Protein AF-A0A9D3M764-F1 (afdb_monomer_lite)

Radius of gyration: 31.01 Å; chains: 1; bounding box: 40×48×87 Å

Secondary structure (DSSP, 8-state):
-EETTEEP-GGGT-EE---EE-SSSTTSEE--EE----TT----EEEEE--TTSSS-EEEE--S--TT-S--THHHHHHHHHHHHHHHHHHHHHHHHHHHHHHHHHHH--

Structure (mmCIF, N/CA/C/O backbone):
data_AF-A0A9D3M764-F1
#
_entry.id   AF-A0A9D3M764-F1
#
loop_
_atom_site.group_PDB
_atom_site.id
_atom_site.type_symbol
_atom_site.label_atom_id
_atom_site.label_alt_id
_atom_site.label_comp_id
_atom_site.label_asym_id
_atom_site.label_entity_id
_atom_site.label_seq_id
_atom_site.pdbx_PDB_ins_code
_atom_site.Cartn_x
_atom_site.Cartn_y
_atom_site.Cartn_z
_atom_site.occupancy
_atom_site.B_iso_or_equiv
_atom_site.auth_seq_id
_atom_site.auth_comp_id
_atom_site.auth_asym_id
_atom_site.auth_atom_id
_atom_site.pdbx_PDB_model_num
ATOM 1 N N . ILE A 1 1 ? -1.389 -4.223 -9.395 1.00 96.38 1 ILE A N 1
ATOM 2 C CA . ILE A 1 1 ? -2.009 -4.677 -8.133 1.00 96.38 1 ILE A CA 1
ATOM 3 C C . ILE A 1 1 ? -3.002 -5.744 -8.531 1.00 96.38 1 ILE A C 1
ATOM 5 O O . ILE A 1 1 ? -3.704 -5.531 -9.512 1.00 96.38 1 ILE A O 1
ATOM 9 N N . LEU A 1 2 ? -2.967 -6.894 -7.874 1.00 97.88 2 LEU A N 1
ATOM 10 C CA . LEU A 1 2 ? -3.874 -8.001 -8.135 1.00 97.88 2 LEU A CA 1
ATOM 11 C C . LEU A 1 2 ? -4.947 -8.019 -7.045 1.00 97.88 2 LEU A C 1
ATOM 13 O O . LEU A 1 2 ? -4.622 -7.790 -5.880 1.00 97.88 2 LEU A O 1
ATOM 17 N N . LYS A 1 3 ? -6.189 -8.299 -7.431 1.00 97.50 3 LYS A N 1
ATOM 18 C CA . LYS A 1 3 ? -7.318 -8.584 -6.545 1.00 97.50 3 LYS A CA 1
ATOM 19 C C . LYS A 1 3 ? -7.822 -9.980 -6.879 1.00 97.50 3 LYS A C 1
ATOM 21 O O . LYS A 1 3 ? -8.228 -10.216 -8.011 1.00 97.50 3 LYS A O 1
ATOM 26 N N . ASP A 1 4 ? -7.697 -10.912 -5.941 1.00 97.19 4 ASP A N 1
ATOM 27 C CA . ASP A 1 4 ? -7.988 -12.339 -6.144 1.00 97.19 4 ASP A CA 1
ATOM 28 C C . ASP A 1 4 ? -7.295 -12.922 -7.395 1.00 97.19 4 ASP A C 1
ATOM 30 O O . ASP A 1 4 ? -7.844 -13.740 -8.127 1.00 97.19 4 ASP A O 1
ATOM 34 N N . GLY A 1 5 ? -6.068 -12.460 -7.665 1.00 96.00 5 GLY A N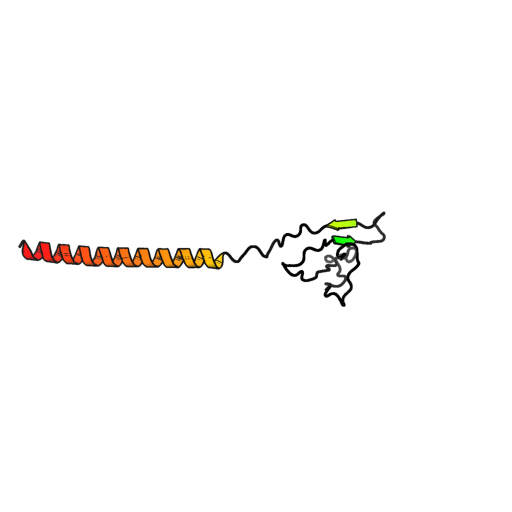 1
ATOM 35 C CA . GLY A 1 5 ? -5.278 -12.858 -8.835 1.00 96.00 5 GLY A CA 1
ATOM 36 C C . GLY A 1 5 ? -5.601 -12.106 -10.135 1.00 96.00 5 GLY A C 1
ATOM 37 O O . GLY A 1 5 ? -4.895 -12.294 -11.125 1.00 96.00 5 GLY A O 1
ATOM 38 N N . VAL A 1 6 ? -6.603 -11.222 -10.150 1.00 97.25 6 VAL A N 1
ATOM 39 C CA . VAL A 1 6 ? -6.970 -10.400 -11.316 1.00 97.25 6 VAL A CA 1
ATOM 40 C C . VAL A 1 6 ? -6.233 -9.064 -11.286 1.00 97.25 6 VAL A C 1
ATOM 42 O O . VAL A 1 6 ? -6.232 -8.368 -10.272 1.00 97.25 6 VAL A O 1
ATOM 45 N N . LEU A 1 7 ? -5.597 -8.684 -12.399 1.00 96.75 7 LEU A N 1
ATOM 46 C CA . LEU A 1 7 ? -4.871 -7.417 -12.510 1.00 96.75 7 LEU A CA 1
ATOM 47 C C . LEU A 1 7 ? -5.837 -6.233 -12.581 1.00 96.75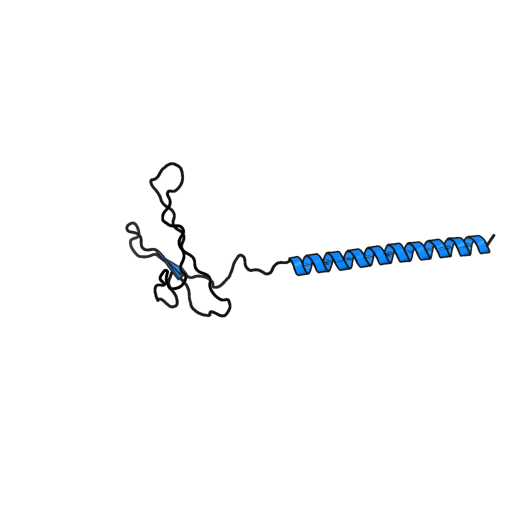 7 LEU A C 1
ATOM 49 O O . LEU A 1 7 ? -6.610 -6.129 -13.525 1.00 96.75 7 LEU A O 1
ATOM 53 N N . LEU A 1 8 ? -5.723 -5.322 -11.615 1.00 97.50 8 LEU A N 1
ATOM 54 C CA . LEU A 1 8 ? -6.480 -4.075 -11.588 1.00 97.50 8 LEU A CA 1
ATOM 55 C C . LEU A 1 8 ? -5.837 -2.997 -12.470 1.00 97.50 8 LEU A C 1
ATOM 57 O O . LEU A 1 8 ? -4.608 -2.820 -12.468 1.00 97.50 8 LEU A O 1
ATOM 61 N N . ALA A 1 9 ? -6.689 -2.256 -13.169 1.00 95.69 9 ALA A N 1
ATOM 62 C CA . ALA A 1 9 ? -6.364 -1.118 -14.013 1.00 95.69 9 ALA A CA 1
ATOM 63 C C . ALA A 1 9 ? -6.692 0.221 -13.325 1.00 95.69 9 ALA A C 1
ATOM 65 O O . ALA A 1 9 ? -7.203 0.280 -12.208 1.00 95.69 9 ALA A O 1
ATOM 66 N N . GLU A 1 10 ? -6.384 1.323 -14.007 1.00 94.94 10 GLU A N 1
ATOM 67 C CA . GLU A 1 10 ? -6.691 2.679 -13.531 1.00 94.94 10 GLU A CA 1
A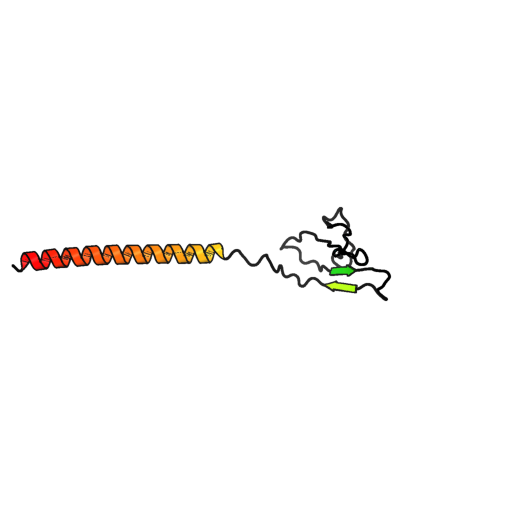TOM 68 C C . GLU A 1 10 ? -8.204 2.914 -13.386 1.00 94.94 10 GLU A C 1
ATOM 70 O O . GLU A 1 10 ? -8.639 3.547 -12.427 1.00 94.94 10 GLU A O 1
ATOM 75 N N . SER A 1 11 ? -9.017 2.307 -14.261 1.00 96.31 11 SER A N 1
ATOM 76 C CA . SER A 1 11 ? -10.485 2.312 -14.160 1.00 96.31 11 SER A CA 1
ATOM 77 C C . SER A 1 11 ? -11.013 1.677 -12.870 1.00 96.31 11 SER A C 1
ATOM 79 O O . SER A 1 11 ? -12.120 1.998 -12.450 1.00 96.31 11 SER A O 1
ATOM 81 N N . ASP A 1 12 ? -10.220 0.815 -12.226 1.00 96.44 12 ASP A N 1
ATOM 82 C CA . ASP A 1 12 ? -10.559 0.164 -10.956 1.00 96.44 12 ASP A CA 1
ATOM 83 C C . ASP A 1 12 ? -10.109 0.987 -9.733 1.00 96.44 12 ASP A C 1
ATOM 85 O O . ASP A 1 12 ? -10.129 0.497 -8.603 1.00 96.44 12 ASP A O 1
ATOM 89 N N . GLY A 1 13 ? -9.664 2.232 -9.939 1.00 96.44 13 GLY A N 1
ATOM 90 C CA . GLY A 1 13 ? -9.206 3.129 -8.875 1.00 96.44 13 GLY A CA 1
ATOM 91 C C . GLY A 1 13 ? -7.732 2.962 -8.496 1.00 96.44 13 GLY A C 1
ATOM 92 O O . GLY A 1 13 ? -7.297 3.482 -7.467 1.00 96.44 13 GLY A O 1
ATOM 93 N N . VAL A 1 14 ? -6.939 2.248 -9.306 1.00 97.44 14 VAL A N 1
ATOM 94 C CA . VAL A 1 14 ? -5.486 2.166 -9.109 1.00 97.44 14 VAL A CA 1
ATOM 95 C C . VAL A 1 14 ? -4.831 3.471 -9.542 1.00 97.44 14 VAL A C 1
ATOM 97 O O . VAL A 1 14 ? -4.828 3.817 -10.718 1.00 97.44 14 VAL A O 1
ATOM 100 N N . ASN A 1 15 ? -4.175 4.138 -8.602 1.00 97.69 15 ASN A N 1
ATOM 101 C CA . ASN A 1 15 ? -3.412 5.351 -8.838 1.00 97.69 15 ASN A CA 1
ATOM 102 C C . ASN A 1 15 ? -1.899 5.076 -8.887 1.00 97.69 15 ASN A C 1
ATOM 104 O O . ASN A 1 15 ? -1.411 4.044 -8.405 1.00 97.69 15 ASN A O 1
ATOM 108 N N . SER A 1 16 ? -1.131 6.000 -9.471 1.00 96.69 16 SER A N 1
ATOM 109 C CA . SER A 1 16 ? 0.318 5.865 -9.613 1.00 96.69 16 SER A CA 1
ATOM 110 C C . SER A 1 16 ? 1.075 7.178 -9.444 1.00 96.69 16 SER A C 1
ATOM 112 O O . SER A 1 16 ? 0.631 8.242 -9.855 1.00 96.69 16 SER A O 1
ATOM 114 N N . SER A 1 17 ? 2.287 7.100 -8.893 1.00 95.56 17 SER A N 1
ATOM 115 C CA . SER A 1 17 ? 3.187 8.251 -8.784 1.00 95.56 17 SER A CA 1
ATOM 116 C C . SER A 1 17 ? 3.828 8.638 -10.118 1.00 95.56 17 SER A C 1
ATOM 118 O O . SER A 1 17 ? 4.487 9.680 -10.184 1.00 95.56 17 SER A O 1
ATOM 120 N N . GLY A 1 18 ? 3.732 7.764 -11.127 1.00 95.25 18 GLY A N 1
ATOM 121 C CA . GLY A 1 18 ? 4.622 7.760 -12.283 1.00 95.25 18 GLY A CA 1
ATOM 122 C C . GLY A 1 18 ? 6.043 7.314 -11.919 1.00 95.25 18 GLY A C 1
ATOM 123 O O . GLY A 1 18 ? 6.404 7.214 -10.739 1.00 95.25 18 GLY A O 1
ATOM 124 N N . VAL A 1 19 ? 6.843 7.016 -12.943 1.00 94.00 19 VAL A N 1
ATOM 125 C CA . VAL A 1 19 ? 8.261 6.661 -12.792 1.00 94.00 19 VAL A CA 1
ATOM 126 C C . VAL A 1 19 ? 9.057 7.931 -12.498 1.00 94.00 19 VAL A C 1
ATOM 128 O O . VAL A 1 19 ? 8.938 8.916 -13.223 1.00 94.00 19 VAL A O 1
ATOM 131 N N . ARG A 1 20 ? 9.867 7.919 -11.437 1.00 93.12 20 ARG A N 1
ATOM 132 C CA . ARG A 1 20 ? 10.690 9.062 -11.012 1.00 93.12 20 ARG A CA 1
ATOM 133 C C . ARG A 1 20 ? 12.132 8.612 -10.783 1.00 93.12 20 ARG A C 1
ATOM 135 O O . ARG A 1 20 ? 12.324 7.502 -10.296 1.00 93.12 20 ARG A O 1
ATOM 142 N N . PRO A 1 21 ? 13.146 9.423 -11.116 1.00 93.25 21 PRO A N 1
ATOM 143 C CA . PRO A 1 21 ? 14.532 9.092 -10.799 1.00 93.25 21 PRO A CA 1
ATOM 144 C C . PRO A 1 21 ? 14.767 9.079 -9.277 1.00 93.25 21 PRO A C 1
ATOM 146 O O . PRO A 1 21 ? 14.085 9.780 -8.525 1.00 93.25 21 PRO A O 1
ATOM 149 N N . ASN A 1 22 ? 15.741 8.289 -8.828 1.00 90.75 22 ASN A N 1
ATOM 150 C CA . ASN A 1 22 ? 16.249 8.327 -7.456 1.00 90.75 22 ASN A CA 1
ATOM 151 C C . ASN A 1 22 ? 17.480 9.238 -7.372 1.00 90.75 22 ASN A C 1
ATOM 153 O O . ASN A 1 22 ? 18.450 9.016 -8.091 1.00 90.75 22 ASN A O 1
ATOM 157 N N . GLY A 1 23 ? 17.468 10.215 -6.457 1.00 83.38 23 GLY A N 1
ATOM 158 C CA . GLY A 1 23 ? 18.616 11.090 -6.185 1.00 83.38 23 GLY A CA 1
ATOM 159 C C . GLY A 1 23 ? 19.137 11.860 -7.409 1.00 83.38 23 GLY A C 1
ATOM 160 O O . GLY A 1 23 ? 18.441 12.023 -8.410 1.00 83.38 23 GLY A O 1
ATOM 161 N N . GLU A 1 24 ? 20.377 12.352 -7.323 1.00 77.50 24 GLU A N 1
ATOM 162 C CA . GLU A 1 24 ? 21.010 13.108 -8.417 1.00 77.50 24 GLU A CA 1
ATOM 163 C C . GLU A 1 24 ? 21.554 12.210 -9.539 1.00 77.50 24 GLU A C 1
ATOM 165 O O . GLU A 1 24 ? 21.605 12.612 -10.704 1.00 77.50 24 GLU A O 1
ATOM 170 N N . ARG A 1 25 ? 21.919 10.963 -9.218 1.00 67.44 25 ARG A N 1
ATOM 171 C CA . ARG A 1 25 ? 22.363 9.972 -10.205 1.00 67.44 25 ARG A CA 1
ATOM 172 C C . ARG A 1 25 ? 21.149 9.234 -10.772 1.00 67.44 25 ARG A C 1
ATOM 174 O O . ARG A 1 25 ? 20.614 8.327 -10.146 1.00 67.44 25 ARG A O 1
ATOM 181 N N . LYS A 1 26 ? 20.733 9.612 -11.985 1.00 73.62 26 LYS A N 1
ATOM 182 C CA . LYS A 1 26 ? 19.526 9.133 -12.698 1.00 73.62 26 LYS A CA 1
ATOM 183 C C . LYS A 1 26 ? 19.579 7.667 -13.183 1.00 73.62 26 LYS A C 1
ATOM 185 O O . LYS A 1 26 ? 18.973 7.338 -14.196 1.00 73.62 26 LYS A O 1
ATOM 190 N N . GLU A 1 27 ? 20.310 6.791 -12.503 1.00 84.44 27 GLU A N 1
ATOM 191 C CA . GLU A 1 27 ? 20.532 5.397 -12.928 1.00 84.44 27 GLU A CA 1
ATOM 192 C C . GLU A 1 27 ? 19.491 4.425 -12.363 1.00 84.44 27 GLU A C 1
ATOM 194 O O . GLU A 1 27 ? 19.277 3.345 -12.914 1.00 84.44 27 GLU A O 1
ATOM 199 N N . THR A 1 28 ? 18.816 4.803 -11.275 1.00 91.06 28 THR A N 1
ATOM 200 C CA . THR A 1 28 ? 17.730 4.013 -10.688 1.00 91.06 28 THR A CA 1
ATOM 201 C C . THR A 1 28 ? 16.460 4.842 -10.580 1.00 91.06 28 THR A C 1
ATOM 203 O O . THR A 1 28 ? 16.495 6.076 -10.543 1.00 91.06 28 THR A O 1
ATOM 206 N N . TYR A 1 29 ? 15.325 4.150 -10.546 1.00 92.69 29 TYR A N 1
ATOM 207 C CA . TYR A 1 29 ? 14.010 4.768 -10.551 1.00 92.69 29 TYR A CA 1
ATOM 208 C C . TYR A 1 29 ? 13.140 4.210 -9.432 1.00 92.69 29 TYR A C 1
ATOM 210 O 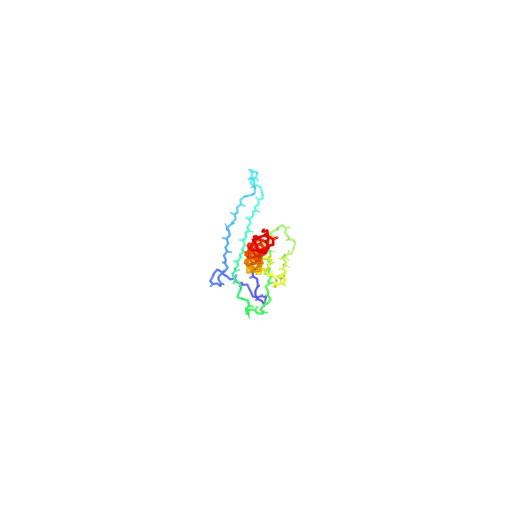O . TYR A 1 29 ? 13.302 3.070 -8.999 1.00 92.69 29 TYR A O 1
ATOM 218 N N . GLN A 1 30 ? 12.184 5.021 -9.006 1.00 94.06 30 GLN A N 1
ATOM 219 C CA . GLN A 1 30 ? 11.120 4.665 -8.083 1.00 94.06 30 GLN A CA 1
ATOM 220 C C . GLN A 1 30 ? 9.759 4.833 -8.755 1.00 94.06 30 GLN A C 1
ATOM 222 O O . GLN A 1 30 ? 9.554 5.692 -9.617 1.00 94.06 30 GLN A O 1
ATOM 227 N N . LEU A 1 31 ? 8.819 3.997 -8.332 1.00 95.19 31 LEU A N 1
ATOM 228 C CA . LEU A 1 31 ? 7.431 4.007 -8.766 1.00 95.19 31 LEU A CA 1
ATOM 229 C C . LEU A 1 31 ? 6.574 3.483 -7.617 1.00 95.19 31 LEU A C 1
ATOM 231 O O . LEU A 1 31 ? 6.872 2.436 -7.046 1.00 95.19 31 LEU A O 1
ATOM 235 N N . ARG A 1 32 ? 5.476 4.173 -7.323 1.00 95.44 32 ARG A N 1
ATOM 236 C CA . ARG A 1 32 ? 4.450 3.716 -6.389 1.00 95.44 32 ARG A CA 1
ATOM 237 C C . ARG A 1 32 ? 3.126 3.562 -7.127 1.00 95.44 32 ARG A C 1
ATOM 239 O O . ARG A 1 32 ? 2.761 4.415 -7.938 1.00 95.44 32 ARG A O 1
ATOM 246 N N . LYS A 1 33 ? 2.406 2.482 -6.829 1.00 96.06 33 LYS A N 1
ATOM 247 C CA . LYS A 1 33 ? 0.989 2.305 -7.165 1.00 96.06 33 LYS A CA 1
ATOM 248 C C . LYS A 1 33 ? 0.200 2.069 -5.882 1.00 96.06 33 LYS A C 1
ATOM 250 O O . LYS A 1 33 ? 0.733 1.463 -4.954 1.00 96.06 33 LYS A O 1
ATOM 255 N N . TRP A 1 34 ? -1.023 2.573 -5.815 1.00 95.00 34 TRP A N 1
ATOM 256 C CA . TRP A 1 34 ? -1.906 2.410 -4.658 1.00 95.00 34 TRP A CA 1
ATOM 257 C C . TRP A 1 34 ? -3.369 2.468 -5.090 1.00 95.00 34 TRP A C 1
ATOM 259 O O . TRP A 1 34 ? -3.671 2.969 -6.164 1.00 95.00 34 TRP A O 1
ATOM 269 N N . LEU A 1 35 ? -4.262 1.958 -4.251 1.00 95.69 35 LEU A N 1
ATOM 270 C CA . LEU A 1 35 ? -5.705 2.136 -4.366 1.00 95.69 35 LEU A CA 1
ATOM 271 C C . LEU A 1 35 ? -6.298 2.224 -2.960 1.00 95.69 35 LEU A C 1
ATOM 273 O O . LEU A 1 35 ? -5.642 1.845 -1.985 1.00 95.69 35 LEU A O 1
ATOM 277 N N . GLU A 1 36 ? -7.535 2.686 -2.868 1.00 92.75 36 GLU A N 1
ATOM 278 C CA . GLU A 1 36 ? -8.307 2.642 -1.631 1.00 92.75 36 GLU A CA 1
ATOM 279 C C . GLU A 1 36 ? -9.110 1.341 -1.566 1.00 92.75 36 GLU A C 1
ATOM 281 O O . GLU A 1 36 ? -9.803 0.973 -2.514 1.00 92.75 36 GLU A O 1
ATOM 286 N N . ILE A 1 37 ? -9.009 0.636 -0.440 1.00 91.69 37 ILE A N 1
ATOM 287 C CA . ILE A 1 37 ? -9.727 -0.616 -0.192 1.00 91.69 37 ILE A CA 1
ATOM 288 C C . ILE A 1 37 ? -10.775 -0.340 0.881 1.00 91.69 37 ILE A C 1
ATOM 290 O O . ILE A 1 37 ? -10.462 0.194 1.946 1.00 91.69 37 ILE A O 1
ATOM 294 N N . LYS A 1 38 ? -12.032 -0.701 0.611 1.00 90.31 38 LYS A N 1
ATOM 295 C CA . LYS A 1 38 ? -13.104 -0.589 1.607 1.00 90.31 38 LYS A CA 1
ATOM 296 C C . LYS A 1 38 ? -12.853 -1.579 2.742 1.00 90.31 38 LYS A C 1
ATOM 298 O O . LYS A 1 38 ? -12.534 -2.730 2.482 1.00 90.31 38 LYS A O 1
ATOM 303 N N . ALA A 1 39 ? -13.096 -1.170 3.985 1.00 86.31 39 ALA A N 1
ATOM 304 C CA . ALA A 1 39 ? -12.916 -2.041 5.152 1.00 86.31 39 ALA A CA 1
ATOM 305 C C . ALA A 1 39 ? -13.795 -3.309 5.125 1.00 86.31 39 ALA A C 1
ATOM 307 O O . ALA A 1 39 ? -13.450 -4.310 5.741 1.00 86.31 39 ALA A O 1
ATOM 308 N N . SER A 1 40 ? -14.923 -3.278 4.407 1.00 89.62 40 SER A N 1
ATOM 309 C CA . SER A 1 40 ? -15.795 -4.440 4.207 1.00 89.62 40 SER A CA 1
ATOM 310 C C . SER A 1 40 ? -15.327 -5.383 3.092 1.00 89.62 40 SER A C 1
ATOM 312 O O . SER A 1 40 ? -15.986 -6.387 2.841 1.00 89.62 40 SER A O 1
ATOM 314 N N . ASP A 1 41 ? -14.264 -5.040 2.362 1.00 92.56 41 ASP A N 1
ATOM 315 C CA . ASP A 1 41 ? -13.726 -5.869 1.289 1.00 92.56 41 ASP A CA 1
ATOM 316 C C . ASP A 1 41 ? -12.875 -7.005 1.873 1.00 92.56 41 ASP A C 1
ATOM 318 O O . ASP A 1 41 ? -11.906 -6.769 2.592 1.00 92.56 41 ASP A O 1
ATOM 322 N N . THR A 1 42 ? -13.241 -8.245 1.554 1.00 93.38 42 THR A N 1
ATOM 323 C CA . THR A 1 42 ? -12.574 -9.466 2.031 1.00 93.38 42 THR A CA 1
ATOM 324 C C . THR A 1 42 ? -11.648 -10.094 0.988 1.00 93.38 42 THR A C 1
ATOM 326 O O . THR A 1 42 ? -11.165 -11.210 1.184 1.00 93.38 42 THR A O 1
ATOM 329 N N . SER A 1 43 ? -11.443 -9.424 -0.145 1.00 96.44 43 SER A N 1
ATOM 330 C CA . SER A 1 43 ? -10.641 -9.934 -1.259 1.00 96.44 43 SER A CA 1
ATOM 331 C C . SER A 1 43 ? -9.156 -9.969 -0.906 1.00 96.44 43 SER A C 1
ATOM 333 O O . SER A 1 43 ? -8.666 -9.179 -0.094 1.00 96.44 43 SER A O 1
ATOM 335 N N . LYS A 1 44 ? -8.403 -10.859 -1.554 1.00 96.50 44 LYS A N 1
ATOM 336 C CA . LYS A 1 44 ? -6.950 -10.938 -1.381 1.00 96.50 44 LYS A CA 1
ATOM 337 C C . LYS A 1 44 ? -6.264 -9.978 -2.337 1.00 96.50 44 LYS A C 1
ATOM 339 O O . LYS A 1 44 ? -6.454 -10.059 -3.548 1.00 96.50 44 LYS A O 1
ATOM 344 N N . TYR A 1 45 ? -5.421 -9.106 -1.795 1.00 97.25 45 TYR A N 1
ATOM 345 C CA . TYR A 1 45 ? -4.657 -8.148 -2.583 1.00 97.25 45 TYR A CA 1
ATOM 346 C C . TYR A 1 45 ? -3.171 -8.494 -2.586 1.00 97.25 45 TYR A C 1
ATOM 348 O O . TYR A 1 45 ? -2.599 -8.814 -1.544 1.00 97.25 45 TYR A O 1
ATOM 356 N N . SER A 1 46 ? -2.528 -8.373 -3.746 1.00 97.56 46 SER A N 1
ATOM 357 C CA . SER A 1 46 ? -1.075 -8.510 -3.867 1.00 97.56 46 SER A CA 1
ATOM 358 C C . SER A 1 46 ? -0.470 -7.498 -4.844 1.00 97.56 46 SER A C 1
ATOM 360 O O . SER A 1 46 ? -1.101 -6.994 -5.782 1.00 97.56 46 SER A O 1
ATOM 362 N N . CYS A 1 47 ? 0.790 -7.147 -4.608 1.00 96.69 47 CYS A N 1
ATOM 363 C CA . CYS A 1 47 ? 1.587 -6.304 -5.479 1.00 96.69 47 CYS A CA 1
ATOM 364 C C . CYS A 1 47 ? 2.522 -7.181 -6.306 1.00 96.69 47 CYS A C 1
ATOM 366 O O . CYS A 1 47 ? 3.522 -7.680 -5.799 1.00 96.69 47 CYS A O 1
ATOM 368 N N . ARG A 1 48 ? 2.210 -7.341 -7.594 1.00 97.00 48 ARG A N 1
ATOM 369 C CA . ARG A 1 48 ? 3.077 -8.036 -8.546 1.00 97.00 48 ARG A CA 1
ATOM 370 C C . ARG A 1 48 ? 3.959 -7.056 -9.309 1.00 97.00 48 ARG A C 1
ATOM 372 O O . ARG A 1 48 ? 3.455 -6.159 -9.987 1.00 97.00 48 ARG A O 1
ATOM 379 N N . ILE A 1 49 ? 5.267 -7.254 -9.212 1.00 96.19 49 ILE A N 1
ATOM 380 C CA . ILE A 1 49 ? 6.313 -6.455 -9.843 1.00 96.19 49 ILE A CA 1
ATOM 381 C C . ILE A 1 49 ? 6.916 -7.265 -10.985 1.00 96.19 49 ILE A C 1
ATOM 383 O O . ILE A 1 49 ? 7.434 -8.365 -10.794 1.00 96.19 49 ILE A O 1
ATOM 387 N N . HIS A 1 50 ? 6.868 -6.692 -12.183 1.00 95.62 50 HIS A N 1
ATOM 388 C CA . HIS A 1 50 ? 7.52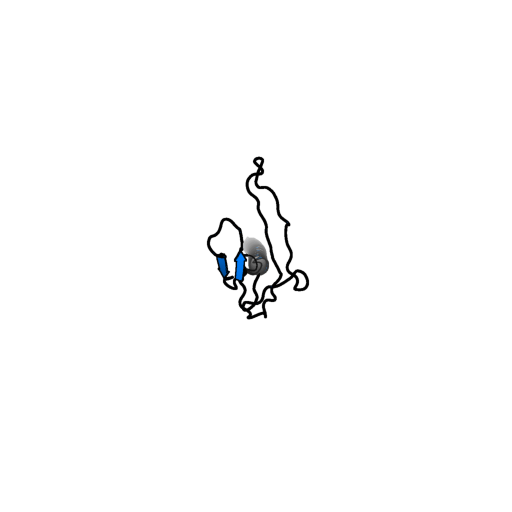3 -7.229 -13.365 1.00 95.62 50 HIS A CA 1
ATOM 389 C C . HIS A 1 50 ? 8.597 -6.242 -13.818 1.00 95.62 50 HIS A C 1
ATOM 391 O O . HIS A 1 50 ? 8.297 -5.084 -14.107 1.00 95.62 50 HIS A O 1
ATOM 397 N N . HIS A 1 51 ? 9.850 -6.688 -13.860 1.00 95.44 51 HIS A N 1
ATOM 398 C CA . HIS A 1 51 ? 10.972 -5.870 -14.297 1.00 95.44 51 HIS A CA 1
ATOM 399 C C . HIS A 1 51 ? 12.018 -6.752 -14.976 1.00 95.44 51 HIS A C 1
ATOM 401 O O . HIS A 1 51 ? 12.295 -7.849 -14.504 1.00 95.44 51 HIS A O 1
ATOM 407 N N . ARG A 1 52 ? 12.633 -6.259 -16.056 1.00 95.69 52 ARG A N 1
ATOM 408 C CA . ARG A 1 52 ? 13.573 -7.027 -16.897 1.00 95.69 52 ARG A CA 1
ATOM 409 C C . ARG A 1 52 ? 14.799 -7.583 -16.162 1.00 95.69 52 ARG A C 1
ATOM 411 O O . ARG A 1 52 ? 15.450 -8.484 -16.666 1.00 95.69 52 ARG A O 1
ATOM 418 N N . THR A 1 53 ? 15.155 -7.005 -15.015 1.00 94.81 53 THR A N 1
ATOM 419 C CA . THR A 1 53 ? 16.302 -7.450 -14.206 1.00 94.81 53 THR A CA 1
ATOM 420 C C . THR A 1 53 ? 15.947 -8.591 -13.255 1.00 94.81 53 THR A C 1
ATOM 422 O O . THR A 1 53 ? 16.837 -9.130 -12.606 1.00 94.81 53 THR A O 1
ATOM 425 N N . LEU A 1 54 ? 14.661 -8.927 -13.121 1.00 96.75 54 LEU A N 1
ATOM 426 C CA . LEU A 1 54 ? 14.183 -10.025 -12.290 1.00 96.75 54 LEU A CA 1
ATOM 427 C C . LEU A 1 54 ? 14.030 -11.279 -13.156 1.00 96.75 54 LEU A C 1
ATOM 429 O O . LEU A 1 54 ? 13.452 -11.212 -14.238 1.00 96.75 54 LEU A O 1
ATOM 433 N N . GLN A 1 55 ? 14.514 -12.426 -12.671 1.00 97.44 55 GLN A N 1
ATOM 434 C CA . GLN A 1 55 ? 14.356 -13.714 -13.369 1.00 97.44 55 GLN A CA 1
ATOM 435 C C . GLN A 1 55 ? 12.884 -14.143 -13.454 1.00 97.44 55 GLN A C 1
ATOM 437 O O . GLN A 1 55 ? 12.455 -14.745 -14.434 1.00 97.44 55 GLN A O 1
ATOM 442 N N . SER A 1 56 ? 12.099 -13.796 -12.436 1.00 96.94 56 SER A N 1
ATOM 443 C CA . SER A 1 56 ? 10.660 -14.021 -12.370 1.00 96.94 56 SER A CA 1
ATOM 444 C C . SER A 1 56 ? 9.972 -12.821 -11.715 1.00 96.94 56 SER A C 1
ATOM 446 O O . SER A 1 56 ? 10.611 -12.092 -10.952 1.00 96.94 56 SER A O 1
ATOM 448 N N . PRO A 1 57 ? 8.670 -12.595 -11.971 1.00 96.94 57 PRO A N 1
ATOM 449 C CA . PRO A 1 57 ? 7.917 -11.573 -11.257 1.00 96.94 57 PRO A CA 1
ATOM 450 C C . PRO A 1 57 ? 7.956 -11.812 -9.745 1.00 96.94 57 PRO A C 1
ATOM 452 O O . PRO A 1 57 ? 7.814 -12.950 -9.300 1.00 96.94 57 PRO A O 1
ATOM 455 N N . ILE A 1 58 ? 8.110 -10.737 -8.978 1.00 97.50 58 ILE A N 1
ATOM 456 C CA . ILE A 1 58 ? 7.965 -10.766 -7.518 1.00 97.50 58 ILE A CA 1
ATOM 457 C C . ILE A 1 58 ? 6.512 -10.436 -7.200 1.00 97.50 58 ILE A C 1
ATOM 459 O O . ILE A 1 58 ? 5.951 -9.521 -7.801 1.00 97.50 58 ILE A O 1
ATOM 463 N N . GLU A 1 59 ? 5.900 -11.162 -6.274 1.00 97.44 59 GLU A N 1
ATOM 464 C CA . GLU A 1 59 ? 4.541 -10.895 -5.817 1.00 97.44 59 GLU A CA 1
ATOM 465 C C . GLU A 1 59 ? 4.493 -10.840 -4.292 1.00 97.44 59 GLU A C 1
ATOM 467 O O . GLU A 1 59 ? 4.770 -11.827 -3.620 1.00 97.44 59 GLU A O 1
ATOM 472 N N . GLU A 1 60 ? 4.122 -9.678 -3.762 1.00 96.81 60 GLU A N 1
ATOM 473 C CA . GLU A 1 60 ? 4.028 -9.423 -2.326 1.00 96.81 60 GLU A CA 1
ATOM 474 C C . GLU A 1 60 ? 2.562 -9.328 -1.908 1.00 96.81 60 GLU A C 1
ATOM 476 O O . GLU A 1 60 ? 1.819 -8.481 -2.411 1.00 96.81 60 GLU A O 1
ATOM 481 N N . SER A 1 61 ? 2.128 -10.191 -0.991 1.00 96.88 61 SER A N 1
ATOM 482 C CA . SER A 1 61 ? 0.750 -10.181 -0.483 1.00 96.88 61 SER A CA 1
ATOM 483 C C . SER A 1 61 ? 0.544 -9.060 0.536 1.00 96.88 61 SER A C 1
ATOM 485 O O . SER A 1 61 ? 1.400 -8.815 1.385 1.00 96.88 61 SER A O 1
ATOM 487 N N . TRP A 1 62 ? -0.608 -8.389 0.481 1.00 95.06 62 TRP A N 1
ATOM 488 C CA . TRP A 1 62 ? -1.005 -7.443 1.519 1.00 95.06 62 TRP A CA 1
ATOM 489 C C . TRP A 1 62 ? -1.559 -8.200 2.733 1.00 95.06 62 TRP A C 1
ATOM 491 O O . TRP A 1 62 ? -2.382 -9.101 2.591 1.00 95.06 62 TRP A O 1
ATOM 501 N N . ASP A 1 63 ? -1.116 -7.822 3.933 1.00 90.88 63 ASP A N 1
ATOM 502 C CA . ASP A 1 63 ? -1.473 -8.466 5.207 1.00 90.88 63 ASP A CA 1
ATOM 503 C C . ASP A 1 63 ? -2.894 -8.124 5.697 1.00 90.88 63 ASP A C 1
ATOM 505 O O . ASP A 1 63 ? -3.298 -8.557 6.777 1.00 90.88 63 ASP A O 1
ATOM 509 N N . GLY A 1 64 ? -3.649 -7.337 4.922 1.00 87.00 64 GLY A N 1
ATOM 510 C CA . GLY A 1 64 ? -4.993 -6.873 5.268 1.00 87.00 64 GLY A CA 1
ATOM 511 C C . GLY A 1 64 ? -5.016 -5.841 6.397 1.00 87.00 64 GLY A C 1
ATOM 512 O O . GLY A 1 64 ? -6.091 -5.408 6.807 1.00 87.00 64 GLY A O 1
ATOM 513 N N . LYS A 1 65 ? -3.851 -5.436 6.920 1.00 82.62 65 LYS A N 1
ATOM 514 C CA . LYS A 1 65 ? -3.755 -4.484 8.024 1.00 82.62 65 LYS A CA 1
ATOM 515 C C . LYS A 1 65 ? -3.505 -3.092 7.473 1.00 82.62 65 LYS A C 1
ATOM 517 O O . LYS A 1 65 ? -2.546 -2.844 6.737 1.00 82.62 65 LYS A O 1
ATOM 522 N N . CYS A 1 66 ? -4.341 -2.144 7.879 1.00 76.06 66 CYS A N 1
ATOM 523 C CA . CYS A 1 66 ? -4.028 -0.745 7.658 1.00 76.06 66 CYS A CA 1
ATOM 524 C C . CYS A 1 66 ? -3.102 -0.238 8.769 1.00 76.06 66 CYS A C 1
ATOM 526 O O . CYS A 1 66 ? -3.540 -0.006 9.889 1.00 76.06 66 CYS A O 1
ATOM 528 N N . ARG A 1 67 ? -1.823 -0.019 8.443 1.00 72.75 67 ARG A N 1
ATOM 529 C CA . ARG A 1 67 ? -0.795 0.425 9.408 1.00 72.75 67 ARG A CA 1
ATOM 530 C C . ARG A 1 67 ? -1.002 1.842 9.957 1.00 72.75 67 ARG A C 1
ATOM 532 O O . ARG A 1 67 ? -0.421 2.169 10.979 1.00 72.75 67 ARG A O 1
ATOM 539 N N . ASN A 1 68 ? -1.814 2.662 9.285 1.00 68.44 68 ASN A N 1
ATOM 540 C CA . ASN A 1 68 ? -2.074 4.059 9.656 1.00 68.44 68 ASN A CA 1
ATOM 541 C C . ASN A 1 68 ? -3.567 4.341 9.911 1.00 68.44 68 ASN A C 1
ATOM 543 O O . ASN A 1 68 ? -3.960 5.503 9.938 1.00 68.44 68 ASN A O 1
ATOM 547 N N . CYS A 1 69 ? -4.405 3.305 10.031 1.00 66.25 69 CYS A N 1
ATOM 548 C CA . CYS A 1 69 ? -5.837 3.462 10.318 1.00 66.25 69 CYS A CA 1
ATOM 549 C C . CYS A 1 69 ? -6.188 3.086 11.760 1.00 66.25 69 CYS A C 1
ATOM 551 O O . CYS A 1 69 ? -7.373 3.057 12.094 1.00 66.25 69 CYS A O 1
ATOM 553 N N . ASP A 1 70 ? -5.193 2.760 12.592 1.00 63.00 70 ASP A N 1
ATOM 554 C CA . ASP A 1 70 ? -5.425 2.545 14.015 1.00 63.00 70 ASP A CA 1
ATOM 555 C C . ASP A 1 70 ? -6.043 3.824 14.584 1.00 63.00 70 ASP A C 1
ATOM 557 O O . ASP A 1 70 ? -5.514 4.922 14.401 1.00 63.00 70 ASP A O 1
ATOM 561 N N . GLY A 1 71 ? -7.239 3.658 15.151 1.00 62.19 71 GLY A N 1
ATOM 562 C CA . GLY A 1 71 ? -8.165 4.736 15.461 1.00 62.19 71 GLY A CA 1
ATOM 563 C C . GLY A 1 71 ? -7.501 5.886 16.203 1.00 62.19 71 GLY A C 1
ATOM 564 O O . GLY A 1 71 ? -6.684 5.691 17.101 1.00 62.19 71 GLY A O 1
ATOM 565 N N . ASP A 1 72 ? -7.882 7.096 15.813 1.00 67.94 72 ASP A N 1
ATOM 566 C CA . ASP A 1 72 ? -7.423 8.321 16.438 1.00 67.94 72 ASP A CA 1
ATOM 567 C C . ASP A 1 72 ? -7.658 8.265 17.961 1.00 67.94 72 ASP A C 1
ATOM 569 O O . ASP A 1 72 ? -8.791 8.306 18.451 1.00 67.94 72 ASP A O 1
ATOM 573 N N . ASN A 1 73 ? -6.567 8.165 18.728 1.00 73.12 73 ASN A N 1
ATOM 574 C CA . ASN A 1 73 ? -6.601 8.118 20.193 1.00 73.12 73 ASN A CA 1
ATOM 575 C C . ASN A 1 73 ? -7.101 9.436 20.808 1.00 73.12 73 ASN A C 1
ATOM 577 O O . ASN A 1 73 ? -7.230 9.535 22.031 1.00 73.12 73 ASN A O 1
ATOM 581 N N . THR A 1 74 ? -7.411 10.440 19.982 1.00 77.50 74 THR A N 1
ATOM 582 C CA . THR A 1 74 ? -8.017 11.708 20.389 1.00 77.50 74 THR A CA 1
ATOM 583 C C . THR A 1 74 ? -9.210 11.506 21.322 1.00 77.50 74 THR A C 1
ATOM 585 O O . THR A 1 74 ? -9.298 12.198 22.333 1.00 77.50 74 THR A O 1
ATOM 588 N N . GLY A 1 75 ? -10.077 10.514 21.080 1.00 76.50 75 GLY A N 1
ATOM 589 C CA . GLY A 1 75 ? -11.214 10.239 21.970 1.00 76.50 75 GLY A CA 1
ATOM 590 C C . GLY A 1 75 ? -10.799 9.880 23.406 1.00 76.50 75 GLY A C 1
ATOM 591 O O . GLY A 1 75 ? -11.346 10.418 24.370 1.00 76.50 75 GLY A O 1
ATOM 592 N N . ALA A 1 76 ? -9.788 9.021 23.557 1.00 83.56 76 ALA A N 1
ATOM 593 C CA . ALA A 1 76 ? -9.272 8.610 24.862 1.00 83.56 76 ALA A CA 1
ATOM 594 C C . ALA A 1 76 ? -8.530 9.755 25.574 1.00 83.56 76 ALA A C 1
ATOM 596 O O . ALA A 1 76 ? -8.698 9.954 26.779 1.00 83.56 76 ALA A O 1
ATOM 597 N N . ILE A 1 77 ? -7.755 10.545 24.824 1.00 86.44 77 ILE A N 1
ATOM 598 C CA . ILE A 1 77 ? -7.003 11.691 25.352 1.00 86.44 77 ILE A CA 1
ATOM 599 C C . ILE A 1 77 ? -7.964 12.774 25.857 1.00 86.44 77 ILE A C 1
ATOM 601 O O . ILE A 1 77 ? -7.832 13.240 26.989 1.00 86.44 77 ILE A O 1
ATOM 605 N N . VAL A 1 78 ? -8.969 13.139 25.053 1.00 91.12 78 VAL A N 1
ATOM 606 C CA . VAL A 1 78 ? -9.969 14.152 25.422 1.00 91.12 78 VAL A CA 1
ATOM 607 C C . VAL A 1 78 ? -10.753 13.712 26.658 1.00 91.12 78 VAL A C 1
ATOM 609 O O . VAL A 1 78 ? -10.907 14.500 27.592 1.00 91.12 78 VAL A O 1
ATOM 612 N N . GLY A 1 79 ? -11.181 12.445 26.713 1.00 91.75 79 GLY A N 1
ATOM 613 C CA . GLY A 1 79 ? -11.877 11.895 27.878 1.00 91.75 79 GLY A CA 1
ATOM 614 C C . GLY A 1 79 ? -11.059 12.010 29.168 1.00 91.75 79 GLY A C 1
ATOM 615 O O . GLY A 1 79 ? -11.569 12.487 30.184 1.00 91.75 79 GLY A O 1
ATOM 616 N N . GLY A 1 80 ? -9.773 11.649 29.122 1.00 94.31 80 GLY A N 1
ATOM 617 C CA . GLY A 1 80 ? -8.877 11.743 30.278 1.00 94.31 80 GLY A CA 1
ATOM 618 C C . GLY A 1 80 ? -8.690 13.176 30.790 1.00 94.31 80 GLY A C 1
ATOM 619 O O . GLY A 1 80 ? -8.764 13.418 31.997 1.00 94.31 80 GLY A O 1
ATOM 620 N N . VAL A 1 81 ? -8.504 14.142 29.884 1.00 96.25 81 VAL A N 1
ATOM 621 C CA . VAL A 1 81 ? -8.309 15.557 30.247 1.00 96.25 81 VAL A CA 1
ATOM 622 C C . VAL A 1 81 ? -9.559 16.146 30.904 1.00 96.25 81 VAL A C 1
ATOM 624 O O . VAL A 1 81 ? -9.450 16.832 31.921 1.00 96.25 81 VAL A O 1
ATOM 627 N N . VAL A 1 82 ? -10.752 15.856 30.375 1.00 97.19 82 VAL A N 1
ATOM 628 C CA . VAL A 1 82 ? -12.015 16.370 30.934 1.00 97.19 82 VAL A CA 1
ATOM 629 C C . VAL A 1 82 ? -12.234 15.865 32.361 1.00 97.19 82 VAL A C 1
ATOM 631 O O . VAL A 1 82 ? -12.549 16.657 33.251 1.00 97.19 82 VAL A O 1
ATOM 634 N N . VAL A 1 83 ? -12.011 14.571 32.610 1.00 97.12 83 VAL A N 1
ATOM 635 C CA . VAL A 1 83 ? -12.151 13.983 33.953 1.00 97.12 83 VAL A CA 1
ATOM 636 C C . VAL A 1 83 ? -11.162 14.614 34.936 1.00 97.12 83 VAL A C 1
ATOM 638 O O . VAL A 1 83 ? -11.555 14.986 36.043 1.00 97.12 83 VAL A O 1
ATOM 641 N N . LEU A 1 84 ? -9.904 14.803 34.526 1.00 96.81 84 LEU A N 1
ATOM 642 C CA . LEU A 1 84 ? -8.882 15.441 35.358 1.00 96.81 84 LEU A CA 1
ATOM 643 C C . LEU A 1 84 ? -9.295 16.862 35.776 1.00 96.81 84 LEU A C 1
ATOM 645 O O . LEU A 1 84 ? -9.197 17.214 36.953 1.00 96.81 84 LEU A O 1
ATOM 649 N N . LEU A 1 85 ? -9.792 17.668 34.832 1.00 97.31 85 LEU A N 1
ATOM 650 C CA . LEU A 1 85 ? -10.225 19.040 35.104 1.00 97.31 85 LEU A CA 1
ATOM 651 C C . LEU A 1 85 ? -11.407 19.091 36.081 1.00 97.31 85 LEU A C 1
ATOM 653 O O . LEU A 1 85 ? -11.399 19.910 37.001 1.00 97.31 85 LEU A O 1
ATOM 657 N N . ILE A 1 86 ? -12.388 18.195 35.939 1.00 97.50 86 ILE A N 1
ATOM 658 C CA . ILE A 1 86 ? -13.538 18.113 36.855 1.00 97.50 86 ILE A CA 1
ATOM 659 C C . ILE A 1 86 ? -13.075 17.789 38.280 1.00 97.50 86 ILE A C 1
ATOM 661 O O . ILE A 1 86 ? -13.513 18.436 39.234 1.00 97.50 86 ILE A O 1
ATOM 665 N N . VAL A 1 87 ? -12.159 16.827 38.434 1.00 97.44 87 VAL A N 1
ATOM 666 C CA . VAL A 1 87 ? -11.607 16.452 39.745 1.00 97.44 87 VAL A CA 1
ATOM 667 C C . VAL A 1 87 ? -10.859 17.626 40.379 1.00 97.44 87 VAL A C 1
ATOM 669 O O . VAL A 1 87 ? -11.074 17.922 41.555 1.00 97.44 87 VAL A O 1
ATOM 672 N N . LEU A 1 88 ? -10.034 18.342 39.610 1.00 97.44 88 LEU A N 1
ATOM 673 C CA . LEU A 1 88 ? -9.314 19.520 40.104 1.00 97.44 88 LEU A CA 1
ATOM 674 C C . LEU A 1 88 ? -10.273 20.608 40.600 1.00 97.44 88 LEU A C 1
ATOM 676 O O . LEU A 1 88 ? -10.084 21.140 41.695 1.00 97.44 88 LEU A O 1
ATOM 680 N N . VAL A 1 89 ? -11.332 20.903 39.842 1.00 97.31 89 VAL A N 1
ATOM 681 C CA . VAL A 1 89 ? -12.351 21.881 40.249 1.00 97.31 89 VAL A CA 1
ATOM 682 C C . VAL A 1 89 ? -13.064 21.430 41.525 1.00 97.31 89 VAL A C 1
ATOM 684 O O . VAL A 1 89 ? -13.188 22.220 42.461 1.00 97.31 89 VAL A O 1
ATOM 687 N N . ALA A 1 90 ? -13.476 20.163 41.615 1.00 96.56 90 ALA A N 1
ATOM 688 C CA . ALA A 1 90 ? -14.138 19.625 42.802 1.00 96.56 90 ALA A CA 1
ATOM 689 C C . ALA A 1 90 ? -13.256 19.730 44.059 1.00 96.56 90 ALA A C 1
ATOM 691 O O . ALA A 1 90 ? -13.738 20.129 45.122 1.00 96.56 90 ALA A O 1
ATOM 692 N N . VAL A 1 91 ? -11.954 19.446 43.936 1.00 97.00 91 VAL A N 1
ATOM 693 C CA . VAL A 1 91 ? -10.985 19.594 45.033 1.00 97.00 91 VAL A CA 1
ATOM 694 C C . VAL A 1 91 ? -10.855 21.056 45.459 1.00 97.00 91 VAL A C 1
ATOM 696 O O . VAL A 1 91 ? -10.933 21.353 46.652 1.00 97.00 91 VAL A O 1
ATOM 699 N N . LEU A 1 92 ? -10.703 21.987 44.512 1.00 96.56 92 LEU A N 1
ATOM 700 C CA . LEU A 1 92 ? -10.594 23.419 44.813 1.00 96.56 92 LEU A CA 1
ATOM 701 C C . LEU A 1 92 ? -11.847 23.951 45.522 1.00 96.56 92 LEU A C 1
ATOM 703 O O . LEU A 1 92 ? -11.738 24.662 46.525 1.00 96.56 92 LEU A O 1
ATOM 707 N N . VAL A 1 93 ? -13.030 23.562 45.044 1.00 96.12 93 VAL A N 1
ATOM 708 C CA . VAL A 1 93 ? -14.319 23.921 45.649 1.00 96.12 93 VAL A CA 1
ATOM 709 C C . VAL A 1 93 ? -14.443 23.325 47.054 1.00 96.12 93 VAL A C 1
ATOM 711 O O . VAL A 1 93 ? -14.772 24.043 48.001 1.00 96.12 93 VAL A O 1
ATOM 714 N N . GLY A 1 94 ? -14.111 22.043 47.230 1.00 94.94 94 GLY A N 1
ATOM 715 C CA . GLY A 1 94 ? -14.111 21.383 48.537 1.00 94.94 94 GLY A CA 1
ATOM 716 C C . GLY A 1 94 ? -13.190 22.081 49.542 1.00 94.94 94 GLY A C 1
ATOM 717 O O . GLY A 1 94 ? -13.611 22.413 50.652 1.00 94.94 94 GLY A O 1
ATOM 718 N N . LEU A 1 95 ? -11.956 22.399 49.139 1.00 94.81 95 LEU A N 1
ATOM 719 C CA . LEU A 1 95 ? -10.999 23.134 49.971 1.00 94.81 95 LEU A CA 1
ATOM 720 C C . LEU A 1 95 ? -11.492 24.543 50.328 1.00 94.81 95 LEU A C 1
ATOM 722 O O . LEU A 1 95 ? -11.302 24.985 51.465 1.00 94.81 95 LEU A O 1
ATOM 726 N N . TYR A 1 96 ? -12.139 25.243 49.393 1.00 95.25 96 TYR A N 1
ATOM 727 C CA . TYR A 1 96 ? -12.739 26.554 49.643 1.00 95.25 96 TYR A CA 1
ATOM 728 C C . TYR A 1 96 ? -13.823 26.482 50.730 1.00 95.25 96 TYR A C 1
ATOM 730 O O . TYR A 1 96 ? -13.766 27.233 51.711 1.00 95.25 96 TYR A O 1
ATOM 738 N N . PHE A 1 97 ? -14.765 25.539 50.616 1.00 93.81 97 PHE A N 1
ATOM 739 C CA . PHE A 1 97 ? -15.826 25.354 51.612 1.00 93.81 97 PHE A CA 1
ATOM 740 C C . PHE A 1 97 ? -15.280 24.926 52.981 1.00 93.81 97 PHE A C 1
ATOM 742 O O . PHE A 1 97 ? -15.718 25.456 54.005 1.00 93.81 97 PHE A O 1
ATOM 749 N N . LEU A 1 98 ? -14.280 24.038 53.021 1.00 90.44 98 LEU A N 1
ATOM 750 C CA . LEU A 1 98 ? -13.626 23.622 54.268 1.00 90.44 98 LEU A CA 1
ATOM 751 C C . LEU A 1 98 ? -12.906 24.787 54.962 1.00 90.44 98 LEU A C 1
ATOM 753 O O . LEU A 1 98 ? -13.028 24.954 56.176 1.00 90.44 98 LEU A O 1
ATOM 757 N N . ARG A 1 99 ? -12.191 25.634 54.209 1.00 90.12 99 ARG A N 1
ATOM 758 C CA . ARG A 1 99 ? -11.548 26.841 54.759 1.00 9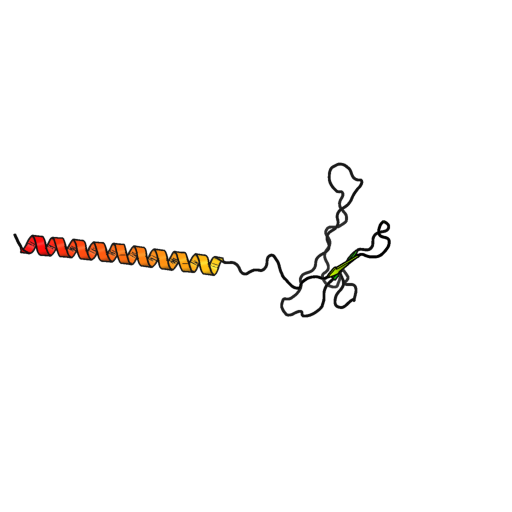0.12 99 ARG A CA 1
ATOM 759 C C . ARG A 1 99 ? -12.570 27.845 55.289 1.00 90.12 99 ARG A C 1
ATOM 761 O O . ARG A 1 99 ? -12.317 28.470 56.317 1.00 90.12 99 ARG A O 1
ATOM 768 N N . LYS A 1 100 ? -13.720 27.993 54.621 1.00 86.69 100 LYS A N 1
ATOM 769 C CA . LYS A 1 100 ? -14.802 28.878 55.076 1.00 86.69 100 LYS A CA 1
ATOM 770 C C . LYS A 1 100 ? -15.425 28.386 56.387 1.00 86.69 100 LYS A C 1
ATOM 772 O O . LYS A 1 100 ? -15.615 29.200 57.285 1.00 86.69 100 LYS A O 1
ATOM 777 N N . ARG A 1 101 ? -15.665 27.075 56.530 1.00 82.56 101 ARG A N 1
ATOM 778 C CA . ARG A 1 101 ? -16.158 26.473 57.784 1.00 82.56 101 ARG A CA 1
ATOM 779 C C . ARG A 1 101 ? -15.191 26.682 58.945 1.00 82.56 101 ARG A C 1
ATOM 781 O O . ARG A 1 101 ? -15.589 27.253 59.948 1.00 82.56 101 ARG A O 1
ATOM 788 N N . LYS A 1 102 ? -13.898 26.387 58.755 1.00 80.50 102 LYS A N 1
ATOM 789 C CA . LYS A 1 102 ? -12.877 26.629 59.793 1.00 80.50 102 LYS A CA 1
ATOM 790 C C . LYS A 1 102 ? -12.840 28.087 60.266 1.00 80.50 102 LYS A C 1
ATOM 792 O O . LYS A 1 102 ? -12.685 28.330 61.458 1.00 80.50 102 LYS A O 1
ATOM 797 N N . LYS A 1 103 ? -12.992 29.064 59.359 1.00 74.31 103 LYS A N 1
ATOM 798 C CA . LYS A 1 103 ? -13.067 30.487 59.740 1.00 74.31 103 LYS A CA 1
ATOM 799 C C . LYS A 1 103 ? -14.313 30.808 60.573 1.00 74.31 103 LYS A C 1
ATOM 801 O O . LYS A 1 103 ? -14.193 31.585 61.512 1.00 74.31 103 LYS A O 1
ATOM 806 N N . ALA A 1 104 ? -15.468 30.224 60.250 1.00 71.44 104 ALA A N 1
ATOM 807 C CA . ALA A 1 104 ? -16.701 30.404 61.018 1.00 71.44 104 ALA A CA 1
ATOM 808 C C . ALA A 1 104 ? -16.603 29.766 62.415 1.00 71.44 104 ALA A C 1
ATOM 810 O O . ALA A 1 104 ? -16.912 30.428 63.398 1.00 71.44 104 ALA A O 1
ATOM 811 N N . ASP A 1 105 ? -16.072 28.543 62.511 1.00 69.06 105 ASP A N 1
ATOM 812 C CA . ASP A 1 105 ? -15.879 27.845 63.790 1.00 69.06 105 ASP A CA 1
ATOM 813 C C . ASP A 1 105 ? -14.869 28.582 64.692 1.00 69.06 105 ASP A C 1
ATOM 815 O O . ASP A 1 105 ? -15.091 28.745 65.889 1.00 69.06 105 ASP A O 1
ATOM 819 N N . THR A 1 106 ? -13.785 29.115 64.113 1.00 71.25 106 THR A N 1
ATOM 820 C CA . THR A 1 106 ? -12.790 29.918 64.855 1.00 71.25 106 THR A CA 1
ATOM 821 C C . THR A 1 106 ? -13.366 31.259 65.331 1.00 71.25 106 THR A C 1
ATOM 823 O O . THR A 1 106 ? -12.959 31.757 66.376 1.00 71.25 106 THR A O 1
ATOM 826 N N . ALA A 1 107 ? -14.304 31.851 64.582 1.00 64.00 107 ALA A N 1
ATOM 827 C CA . ALA A 1 107 ? -14.964 33.105 64.950 1.00 64.00 107 ALA A CA 1
ATOM 828 C C . ALA A 1 107 ? -16.069 32.926 66.006 1.00 64.00 107 ALA A C 1
ATOM 830 O O . ALA A 1 107 ? -16.386 33.885 66.695 1.00 64.00 107 ALA A O 1
ATOM 831 N N . LEU A 1 108 ? -16.642 31.724 66.139 1.00 65.19 108 LEU A N 1
ATOM 832 C CA . LEU A 1 108 ? -17.652 31.401 67.155 1.00 65.19 108 LEU A CA 1
ATOM 833 C C . LEU A 1 108 ? -17.035 30.976 68.505 1.00 65.19 108 LEU A C 1
ATOM 835 O O . LEU A 1 108 ? -17.727 30.948 69.516 1.00 65.19 108 LEU A O 1
ATOM 839 N N . SER A 1 109 ? -15.747 30.608 68.512 1.00 54.97 109 SER A N 1
ATOM 840 C CA . SER A 1 109 ? -14.995 30.131 69.685 1.00 54.97 109 SER A CA 1
ATOM 841 C C . SER A 1 109 ? -14.202 31.234 70.415 1.00 54.97 109 SER A C 1
ATOM 843 O O . SER A 1 109 ? -13.464 30.919 71.351 1.00 54.97 109 SER A O 1
ATOM 845 N N . ARG A 1 110 ? -14.291 32.495 69.980 1.00 49.38 110 ARG A N 1
ATOM 846 C CA . ARG A 1 110 ? -13.562 33.644 70.534 1.00 49.38 110 ARG A CA 1
ATOM 847 C C . ARG A 1 110 ? -14.554 34.699 71.009 1.00 49.38 110 ARG A C 1
ATOM 849 O O . ARG A 1 110 ? -14.268 35.311 72.057 1.00 49.38 110 ARG A O 1
#

InterPro domains:
  IPR013783 Immunoglobulin-like fold [G3DSA:2.60.40.10] (1-73)
  IPR036179 Immunoglobulin-like domain superfamily [SSF48726] (12-64)

Sequence (110 aa):
ILKDGVLLAESDGVNSSGVRPNGERKETYQLRKWLEIKASDTSKYSCRIHHRTLQSPIEESWDGKCRNCDGDNTGAIVGGVVVLLIVLVAVLVGLYFLRKRKKADTALSR

pLDDT: mean 89.27, std 11.11, range [49.38, 97.88]

Organism: Anguilla anguilla (NCBI:txid7936)

Foldseek 3Di:
DDWLNHDDDVVNAKDKPPWAADDPPRPDIDIDIDGDDDLPDPTWDWDWDDDPVDPDIDIGTDPSDDPPVPDDCVVVVVVVVVVVVVVVVVVVVVVVVVVVVVVVVVVVVD